Protein AF-A0A4R3YPT2-F1 (afdb_monomer_lite)

Structure (mmCIF, N/CA/C/O backbone):
data_AF-A0A4R3YPT2-F1
#
_entry.id   AF-A0A4R3YPT2-F1
#
loop_
_atom_site.group_PDB
_atom_site.id
_atom_site.type_symbol
_atom_site.label_atom_id
_atom_site.label_alt_id
_atom_site.label_comp_id
_atom_site.label_asym_id
_atom_site.label_entity_id
_atom_site.label_seq_id
_atom_site.pdbx_PDB_ins_code
_atom_site.Cartn_x
_atom_site.Cartn_y
_atom_site.Cartn_z
_atom_site.occupancy
_atom_site.B_iso_or_equiv
_atom_site.auth_seq_id
_atom_site.auth_comp_id
_atom_site.auth_asym_id
_atom_site.auth_atom_id
_atom_site.pdbx_PDB_model_num
ATOM 1 N N . MET A 1 1 ? -27.048 -1.306 18.129 1.00 51.94 1 MET A N 1
ATOM 2 C CA . MET A 1 1 ? -25.800 -2.102 18.194 1.00 51.94 1 MET A CA 1
ATOM 3 C C . MET A 1 1 ? -24.666 -1.169 18.564 1.00 51.94 1 MET A C 1
ATOM 5 O O . MET A 1 1 ? -24.572 -0.110 17.965 1.00 51.94 1 MET A O 1
ATOM 9 N N . GLU A 1 2 ? -23.834 -1.510 19.538 1.00 63.56 2 GLU A N 1
ATOM 10 C CA . GLU A 1 2 ? -22.626 -0.731 19.833 1.00 63.56 2 GLU A CA 1
ATOM 11 C C . GLU A 1 2 ? -21.582 -0.923 18.731 1.00 63.56 2 GLU A C 1
ATOM 13 O O . GLU A 1 2 ? -21.498 -1.994 18.120 1.00 63.56 2 GLU A O 1
ATOM 18 N N . LYS A 1 3 ? -20.789 0.115 18.455 1.00 73.69 3 LYS A N 1
ATOM 19 C CA . LYS A 1 3 ? -19.665 -0.005 17.525 1.00 73.69 3 LYS A CA 1
ATOM 20 C C . LYS A 1 3 ? -18.596 -0.879 18.183 1.00 73.69 3 LYS A C 1
ATOM 22 O O . LYS A 1 3 ? -18.165 -0.585 19.293 1.00 73.69 3 LYS A O 1
ATOM 27 N N . LYS A 1 4 ? -18.180 -1.953 17.510 1.00 83.12 4 LYS A N 1
ATOM 28 C CA . LYS A 1 4 ? -17.134 -2.864 17.997 1.00 83.12 4 LYS A CA 1
ATOM 29 C C . LYS A 1 4 ? -16.004 -2.961 16.990 1.00 83.12 4 LYS A C 1
ATOM 31 O O . LYS A 1 4 ? -16.259 -3.095 15.792 1.00 83.12 4 LYS A O 1
ATOM 36 N N . ILE A 1 5 ? -14.773 -2.910 17.492 1.00 84.44 5 ILE A N 1
ATOM 37 C CA . ILE A 1 5 ? -13.555 -3.156 16.717 1.00 84.44 5 ILE A CA 1
ATOM 38 C C . ILE A 1 5 ? -13.326 -4.669 16.688 1.00 84.44 5 ILE A C 1
ATOM 40 O O . ILE A 1 5 ? -13.133 -5.303 17.730 1.00 84.44 5 ILE A O 1
ATOM 44 N N . VAL A 1 6 ? -13.367 -5.261 15.500 1.00 87.81 6 VAL A N 1
ATOM 45 C CA . VAL A 1 6 ? -13.139 -6.691 15.298 1.00 87.81 6 VAL A CA 1
ATOM 46 C C . VAL A 1 6 ? -11.651 -6.991 15.478 1.00 87.81 6 VAL A C 1
ATOM 48 O O . VAL A 1 6 ? -10.788 -6.180 15.156 1.00 87.81 6 VAL A O 1
ATOM 51 N N . ALA A 1 7 ? -11.336 -8.177 15.999 1.00 88.31 7 ALA A N 1
ATOM 52 C CA . ALA A 1 7 ? -9.979 -8.550 16.391 1.00 88.31 7 ALA A CA 1
ATOM 53 C C . ALA A 1 7 ? -8.924 -8.408 15.288 1.00 88.31 7 ALA A C 1
ATOM 55 O O . ALA A 1 7 ? -7.779 -8.088 15.593 1.00 88.31 7 ALA A O 1
ATOM 56 N N . TRP A 1 8 ? -9.309 -8.646 14.035 1.00 90.56 8 TRP A N 1
ATOM 57 C CA . TRP A 1 8 ? -8.405 -8.629 12.890 1.00 90.56 8 TRP A CA 1
ATOM 58 C C . TRP A 1 8 ? -8.208 -7.221 12.296 1.00 90.56 8 TRP A C 1
ATOM 60 O O . TRP A 1 8 ? -7.210 -6.999 11.618 1.00 90.56 8 TRP A O 1
ATOM 70 N N . GLU A 1 9 ? -9.096 -6.255 12.570 1.00 90.62 9 GLU A N 1
ATOM 71 C CA . GLU A 1 9 ? -9.038 -4.911 11.967 1.00 90.62 9 GLU A CA 1
ATOM 72 C C . GLU A 1 9 ? -7.757 -4.139 12.326 1.00 90.62 9 GLU A C 1
ATOM 74 O O . GLU A 1 9 ? -7.123 -3.605 11.412 1.00 90.62 9 GLU A O 1
ATOM 79 N N . PRO A 1 10 ? -7.303 -4.104 13.600 1.00 92.88 10 PRO A N 1
ATOM 80 C CA . PRO A 1 10 ? -6.033 -3.468 13.942 1.00 92.88 10 PRO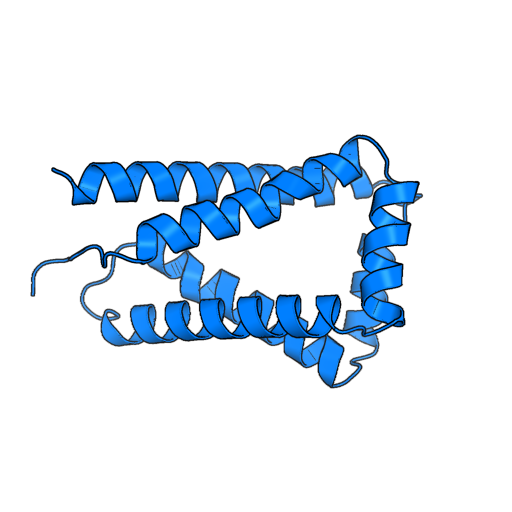 A CA 1
ATOM 81 C C . PRO A 1 10 ? -4.850 -4.104 13.210 1.00 92.88 10 PRO A C 1
ATOM 83 O O . PRO A 1 10 ? -3.987 -3.396 12.695 1.00 92.88 10 PRO A O 1
ATOM 86 N N . TRP A 1 11 ? -4.836 -5.438 13.124 1.00 92.69 11 TRP A N 1
ATOM 87 C CA . TRP A 1 11 ? -3.782 -6.178 12.437 1.00 92.69 11 TRP A CA 1
ATOM 88 C C . TRP A 1 11 ? -3.774 -5.888 10.944 1.00 92.69 11 TRP A C 1
ATOM 90 O O . TRP A 1 11 ? -2.704 -5.636 10.402 1.00 92.69 11 TRP A O 1
ATOM 100 N N . PHE A 1 12 ? -4.941 -5.830 10.296 1.00 92.38 12 PHE A N 1
ATOM 101 C CA . PHE A 1 12 ? -5.036 -5.419 8.898 1.00 92.38 12 PHE A CA 1
ATOM 102 C C . PHE A 1 12 ? -4.341 -4.077 8.673 1.00 92.38 12 PHE A C 1
ATOM 104 O O . PHE A 1 12 ? -3.507 -3.972 7.781 1.00 92.38 12 PHE A O 1
ATOM 111 N N . PHE A 1 13 ? -4.644 -3.060 9.485 1.00 94.00 13 PHE A N 1
ATOM 112 C CA . PHE A 1 13 ? -4.054 -1.734 9.291 1.00 94.00 13 PHE A CA 1
ATOM 113 C C . PHE A 1 13 ? -2.555 -1.719 9.585 1.00 94.00 13 PHE A C 1
ATOM 115 O O . PHE A 1 13 ? -1.803 -1.063 8.873 1.00 94.00 13 PHE A O 1
ATOM 122 N N . ILE A 1 14 ? -2.092 -2.481 10.576 1.00 94.94 14 ILE A N 1
ATOM 123 C CA . ILE A 1 14 ? -0.658 -2.638 10.846 1.00 94.94 14 ILE A CA 1
ATOM 124 C C . ILE A 1 14 ? 0.045 -3.267 9.636 1.00 94.94 14 ILE A C 1
ATOM 126 O O . ILE A 1 14 ? 1.003 -2.691 9.123 1.00 94.94 14 ILE A O 1
ATOM 130 N N . PHE A 1 15 ? -0.445 -4.405 9.135 1.00 92.19 15 PHE A N 1
ATOM 131 C CA . PHE A 1 15 ? 0.149 -5.089 7.984 1.00 92.19 15 PHE A CA 1
ATOM 132 C C . PHE A 1 15 ? 0.094 -4.236 6.717 1.00 92.19 15 PHE A C 1
ATOM 134 O O . PHE A 1 15 ? 1.096 -4.112 6.017 1.00 92.19 15 PHE A O 1
ATOM 141 N N . PHE A 1 16 ? -1.043 -3.602 6.438 1.00 91.50 16 PHE A N 1
ATOM 142 C CA . PHE A 1 16 ? -1.207 -2.742 5.268 1.00 91.50 16 PHE A CA 1
ATOM 143 C C . PHE A 1 16 ? -0.326 -1.491 5.353 1.00 91.50 16 PHE A C 1
ATOM 145 O O . PHE A 1 16 ? 0.261 -1.076 4.355 1.00 91.50 16 PHE A O 1
ATOM 152 N N . GLY A 1 17 ? -0.182 -0.921 6.551 1.00 93.50 17 GLY A N 1
ATOM 153 C CA . GLY A 1 17 ? 0.728 0.185 6.822 1.00 93.50 17 GLY A CA 1
ATOM 154 C C . GLY A 1 17 ? 2.186 -0.201 6.574 1.00 93.50 17 GLY A C 1
ATOM 155 O O . GLY A 1 17 ? 2.875 0.482 5.820 1.00 93.50 17 GLY A O 1
ATOM 156 N N . LEU A 1 18 ? 2.638 -1.345 7.100 1.00 94.38 18 LEU A N 1
ATOM 157 C CA . LEU A 1 18 ? 3.979 -1.887 6.832 1.00 94.38 18 LEU A CA 1
ATOM 158 C C . LEU A 1 18 ? 4.201 -2.165 5.339 1.00 94.38 18 LEU A C 1
ATOM 160 O O . LEU A 1 18 ? 5.243 -1.810 4.785 1.00 94.38 18 LEU A O 1
ATOM 164 N N . PHE A 1 19 ? 3.192 -2.718 4.663 1.00 91.69 19 PHE A N 1
ATOM 165 C CA . PHE A 1 19 ? 3.216 -2.922 3.219 1.00 91.69 19 PHE A CA 1
ATOM 166 C C . PHE A 1 19 ? 3.322 -1.608 2.435 1.00 91.69 19 PHE A C 1
ATOM 168 O O . PHE A 1 19 ? 3.776 -1.615 1.301 1.00 91.69 19 PHE A O 1
ATOM 175 N N . HIS A 1 20 ? 2.964 -0.457 2.992 1.00 93.19 20 HIS A N 1
ATOM 176 C CA . HIS A 1 20 ? 3.205 0.834 2.344 1.00 93.19 20 HIS A CA 1
ATOM 177 C C . HIS A 1 20 ? 4.539 1.456 2.754 1.00 93.19 20 HIS A C 1
ATOM 179 O O . HIS A 1 20 ? 5.212 2.051 1.917 1.00 93.19 20 HIS A O 1
ATOM 185 N N . LEU A 1 21 ? 4.974 1.245 3.995 1.00 95.44 21 LEU A N 1
ATOM 186 C CA . LEU A 1 21 ? 6.241 1.760 4.510 1.00 95.44 21 LEU A CA 1
ATOM 187 C C . LEU A 1 21 ? 7.468 1.169 3.808 1.00 95.44 21 LEU A C 1
ATOM 189 O O . LEU A 1 21 ? 8.454 1.883 3.655 1.00 95.44 21 LEU A O 1
ATOM 193 N N . HIS A 1 22 ? 7.412 -0.072 3.303 1.00 94.06 22 HIS A N 1
ATOM 194 C CA . HIS A 1 22 ? 8.538 -0.648 2.546 1.00 94.06 22 HIS A CA 1
ATOM 195 C C . HIS A 1 22 ? 8.930 0.203 1.321 1.00 94.06 22 HIS A C 1
ATOM 197 O O . HIS A 1 22 ? 10.069 0.135 0.866 1.00 94.06 22 HIS A O 1
ATOM 203 N N . ARG A 1 23 ? 8.008 1.030 0.802 1.00 94.31 23 ARG A N 1
ATOM 204 C CA . ARG A 1 23 ? 8.235 1.939 -0.333 1.00 94.31 23 ARG A CA 1
ATOM 205 C C . ARG A 1 23 ? 9.270 3.023 -0.031 1.00 94.31 23 ARG A C 1
ATOM 207 O O . ARG A 1 23 ? 9.755 3.664 -0.956 1.00 94.31 23 ARG A O 1
ATOM 214 N N . ILE A 1 24 ? 9.673 3.174 1.235 1.00 95.19 24 ILE A N 1
ATOM 215 C CA . ILE A 1 24 ? 10.847 3.961 1.616 1.00 95.19 24 ILE A CA 1
ATOM 216 C C . ILE A 1 24 ? 12.108 3.472 0.890 1.00 95.19 24 ILE A C 1
ATOM 218 O O . ILE A 1 24 ? 12.968 4.279 0.556 1.00 95.19 24 ILE A O 1
ATOM 222 N N . TRP A 1 25 ? 12.182 2.178 0.554 1.00 96.19 25 TRP A N 1
ATOM 223 C CA . TRP A 1 25 ? 13.251 1.630 -0.276 1.00 96.19 25 TRP A CA 1
ATOM 224 C C . TRP A 1 25 ? 13.335 2.338 -1.634 1.00 96.19 25 TRP A C 1
ATOM 226 O O . TRP A 1 25 ? 14.427 2.712 -2.045 1.00 96.19 25 TRP A O 1
ATOM 236 N N . GLY A 1 26 ? 12.198 2.636 -2.271 1.00 93.50 26 GLY A N 1
ATOM 237 C CA . GLY A 1 26 ? 12.163 3.382 -3.529 1.00 93.50 26 GLY A CA 1
ATOM 238 C C . GLY A 1 26 ? 12.685 4.815 -3.417 1.00 93.50 26 GLY A C 1
ATOM 239 O O . GLY A 1 26 ? 13.116 5.379 -4.417 1.00 93.50 26 GLY A O 1
ATOM 240 N N . LEU A 1 27 ? 12.704 5.410 -2.220 1.00 93.94 27 LEU A N 1
ATOM 241 C CA . LEU A 1 27 ? 13.305 6.729 -1.995 1.00 93.94 27 LEU A CA 1
ATOM 242 C C . LEU A 1 27 ? 14.831 6.659 -1.843 1.00 93.94 27 LEU A C 1
ATOM 244 O O . LEU A 1 27 ? 15.515 7.601 -2.236 1.00 93.94 27 LEU A O 1
ATOM 248 N N . PHE A 1 28 ? 15.354 5.557 -1.297 1.00 94.56 28 PHE A N 1
ATOM 249 C CA . PHE A 1 28 ? 16.792 5.344 -1.119 1.00 94.56 28 PHE A CA 1
ATOM 250 C C . PHE A 1 28 ? 17.475 4.805 -2.380 1.00 94.56 28 PHE A C 1
ATOM 252 O O . PHE A 1 28 ? 18.540 5.289 -2.749 1.00 94.56 28 PHE A O 1
ATOM 259 N N . ASP A 1 29 ? 16.863 3.827 -3.048 1.00 95.94 29 ASP A N 1
ATOM 260 C CA . ASP A 1 29 ? 17.385 3.215 -4.269 1.00 95.94 29 ASP A CA 1
ATOM 261 C C . ASP A 1 29 ? 16.257 3.014 -5.282 1.00 95.94 29 ASP A C 1
ATOM 263 O O . ASP A 1 29 ? 15.501 2.038 -5.246 1.00 95.94 29 ASP A O 1
ATOM 267 N N . ARG A 1 30 ? 16.160 3.967 -6.212 1.00 95.12 30 ARG A N 1
ATOM 268 C CA . ARG A 1 30 ? 15.119 3.975 -7.243 1.00 95.12 30 ARG A CA 1
ATOM 269 C C . ARG A 1 30 ? 15.241 2.781 -8.180 1.00 95.12 30 ARG A C 1
ATOM 271 O O . ARG A 1 30 ? 14.246 2.135 -8.503 1.00 95.12 30 ARG A O 1
ATOM 278 N N . THR A 1 31 ? 16.466 2.496 -8.612 1.00 95.19 31 THR A N 1
ATOM 279 C CA . THR A 1 31 ? 16.760 1.509 -9.652 1.00 95.19 31 THR A CA 1
ATOM 280 C C . THR A 1 31 ? 16.521 0.098 -9.146 1.00 95.19 31 THR A C 1
ATOM 282 O O . THR A 1 31 ? 15.859 -0.687 -9.827 1.00 95.19 31 THR A O 1
ATOM 285 N N . ALA A 1 32 ? 17.019 -0.234 -7.953 1.00 95.75 32 ALA A N 1
ATOM 286 C CA . ALA A 1 32 ? 16.803 -1.555 -7.376 1.00 95.75 32 ALA A CA 1
ATOM 287 C C . ALA A 1 32 ? 15.322 -1.787 -7.057 1.00 95.75 32 ALA A C 1
ATOM 289 O O . ALA A 1 32 ? 14.790 -2.849 -7.380 1.00 95.75 32 ALA A O 1
ATOM 290 N N . TYR A 1 33 ? 14.642 -0.780 -6.502 1.00 95.50 33 TYR A N 1
ATOM 291 C CA . TYR A 1 33 ? 13.221 -0.861 -6.180 1.00 95.50 33 TYR A CA 1
ATOM 292 C C . TYR A 1 33 ? 12.343 -1.041 -7.431 1.00 95.50 33 TYR A C 1
ATOM 294 O O . TYR A 1 33 ? 11.498 -1.937 -7.458 1.00 95.50 33 TYR A O 1
ATOM 302 N N . ALA A 1 34 ? 12.562 -0.246 -8.488 1.00 94.69 34 ALA A N 1
ATOM 303 C CA . ALA A 1 34 ? 11.833 -0.387 -9.751 1.00 94.69 34 ALA A CA 1
ATOM 304 C C . ALA A 1 34 ? 12.075 -1.756 -10.391 1.00 94.69 34 ALA A C 1
ATOM 306 O O . ALA A 1 34 ? 11.123 -2.461 -10.724 1.00 94.69 34 ALA A O 1
ATOM 307 N N . ARG A 1 35 ? 13.346 -2.165 -10.510 1.00 95.56 35 ARG A N 1
ATOM 308 C CA . ARG A 1 35 ? 13.722 -3.450 -11.112 1.00 95.56 35 ARG A CA 1
ATOM 309 C C . ARG A 1 35 ? 13.103 -4.626 -10.366 1.00 95.56 35 ARG A C 1
ATOM 311 O O . ARG A 1 35 ? 12.649 -5.569 -11.004 1.00 95.56 35 ARG A O 1
ATOM 318 N N . PHE A 1 36 ? 13.068 -4.569 -9.036 1.00 94.31 36 PHE A N 1
ATOM 319 C CA . PHE A 1 36 ? 12.442 -5.602 -8.222 1.00 94.31 36 PHE A CA 1
ATOM 320 C C . PHE A 1 36 ? 10.947 -5.726 -8.531 1.00 94.31 36 PHE A C 1
ATOM 322 O O . PHE A 1 36 ? 10.490 -6.801 -8.910 1.00 94.31 36 PHE A O 1
ATOM 329 N N . TRP A 1 37 ? 10.183 -4.636 -8.421 1.00 93.56 37 TRP A N 1
ATOM 330 C CA . TRP A 1 37 ? 8.728 -4.691 -8.588 1.00 93.56 37 TRP A CA 1
ATOM 331 C C . TRP A 1 37 ? 8.289 -4.973 -10.026 1.00 93.56 37 TRP A C 1
ATOM 333 O O . TRP A 1 37 ? 7.382 -5.783 -10.226 1.00 93.56 37 TRP A O 1
ATOM 343 N N . ILE A 1 38 ? 8.961 -4.381 -11.019 1.00 92.38 38 ILE A N 1
ATOM 344 C CA . ILE A 1 38 ? 8.736 -4.705 -12.434 1.00 92.38 38 ILE A CA 1
ATOM 345 C C . ILE A 1 38 ? 9.062 -6.181 -12.681 1.00 92.38 38 ILE A C 1
ATOM 347 O O . ILE A 1 38 ? 8.229 -6.905 -13.217 1.00 92.38 38 ILE A O 1
ATOM 351 N N . GLY A 1 39 ? 10.210 -6.664 -12.195 1.00 91.81 39 GLY A N 1
ATOM 352 C CA . GLY A 1 39 ? 10.615 -8.060 -12.355 1.00 91.81 39 GLY A CA 1
ATOM 353 C C . GLY A 1 39 ? 9.643 -9.055 -11.712 1.00 91.81 39 GLY A C 1
ATOM 354 O O . GLY A 1 39 ? 9.394 -10.118 -12.277 1.00 91.81 39 GLY A O 1
ATOM 355 N N . ILE A 1 40 ? 9.051 -8.726 -10.559 1.00 90.38 40 ILE A N 1
ATOM 356 C CA . ILE A 1 40 ? 7.992 -9.544 -9.944 1.00 90.38 40 ILE A CA 1
ATOM 357 C C . ILE A 1 40 ? 6.725 -9.562 -10.813 1.00 90.38 40 ILE A C 1
ATOM 359 O O . ILE A 1 40 ? 6.120 -10.624 -10.974 1.00 90.38 40 ILE A O 1
ATOM 363 N N . SER A 1 41 ? 6.341 -8.417 -11.382 1.00 86.38 41 SER A N 1
ATOM 364 C CA . SER A 1 41 ? 5.168 -8.292 -12.256 1.00 86.38 41 SER A CA 1
ATOM 365 C C . SER A 1 41 ? 5.330 -9.056 -13.578 1.00 86.38 41 SER A C 1
ATOM 367 O O . SER A 1 41 ? 4.397 -9.717 -14.030 1.00 86.38 41 SER A O 1
ATOM 369 N N . GLU A 1 42 ? 6.523 -9.021 -14.175 1.00 87.06 42 GLU A N 1
ATOM 370 C CA . GLU A 1 42 ? 6.824 -9.680 -15.452 1.00 87.06 42 GLU A CA 1
ATOM 371 C C . GLU A 1 42 ? 6.973 -11.198 -15.312 1.00 87.06 42 GLU A C 1
ATOM 373 O O . GLU A 1 42 ? 6.390 -11.949 -16.093 1.00 87.06 42 GLU A O 1
ATOM 378 N N . ASN A 1 43 ? 7.704 -11.667 -14.295 1.00 87.31 43 ASN A N 1
ATOM 379 C CA . ASN A 1 43 ? 7.958 -13.099 -14.115 1.00 87.31 43 ASN A CA 1
ATOM 380 C C . ASN A 1 43 ? 6.722 -13.878 -13.642 1.00 87.31 43 ASN A C 1
ATOM 382 O O . ASN A 1 43 ? 6.702 -15.101 -13.766 1.00 87.31 43 ASN A O 1
ATOM 386 N N . LYS A 1 44 ? 5.720 -13.199 -13.056 1.00 86.88 44 LYS A N 1
ATOM 387 C CA . LYS A 1 44 ? 4.470 -13.792 -12.533 1.00 86.88 44 LYS A CA 1
ATOM 388 C C . LYS A 1 44 ? 4.696 -15.098 -11.753 1.00 86.88 44 LYS A C 1
ATOM 390 O O . LYS A 1 44 ? 3.965 -16.071 -11.903 1.00 86.88 44 LYS A O 1
ATOM 395 N N . GLY A 1 45 ? 5.743 -15.135 -10.930 1.00 89.94 45 GLY A N 1
ATOM 396 C CA . GLY A 1 45 ? 6.112 -16.324 -10.163 1.00 89.94 45 GLY A CA 1
ATOM 397 C C . GLY A 1 45 ? 5.182 -16.591 -8.974 1.00 89.94 45 GLY A C 1
ATOM 398 O O . GLY A 1 45 ? 4.248 -15.844 -8.690 1.00 89.94 45 GLY A O 1
ATOM 399 N N . LEU A 1 46 ? 5.489 -17.632 -8.198 1.00 89.88 46 LEU A N 1
ATOM 400 C CA . LEU A 1 46 ? 4.720 -17.999 -7.000 1.00 89.88 46 LEU A CA 1
ATOM 401 C C . LEU A 1 46 ? 4.586 -16.838 -5.996 1.00 89.88 46 LEU A C 1
ATOM 403 O O . LEU A 1 46 ? 3.502 -16.609 -5.464 1.00 89.88 46 LEU A O 1
ATOM 407 N N . PHE A 1 47 ? 5.654 -16.059 -5.790 1.00 89.44 47 PHE A N 1
ATOM 408 C CA . PHE A 1 47 ? 5.619 -14.874 -4.926 1.00 89.44 47 PHE A CA 1
ATOM 409 C C . PHE A 1 47 ? 4.581 -13.841 -5.386 1.00 89.44 47 PHE A C 1
ATOM 411 O O . PHE A 1 47 ? 3.833 -13.320 -4.563 1.00 89.44 47 PHE A O 1
ATOM 418 N N . TYR A 1 48 ? 4.498 -13.589 -6.696 1.00 90.38 48 TYR A N 1
ATOM 419 C CA . TYR A 1 48 ? 3.523 -12.668 -7.275 1.00 90.38 48 TYR A CA 1
ATOM 420 C C . TYR A 1 48 ? 2.093 -13.126 -6.965 1.00 90.38 48 TYR A C 1
ATOM 422 O O . TYR A 1 48 ? 1.311 -12.361 -6.408 1.00 90.38 48 TYR A O 1
ATOM 430 N N . PHE A 1 49 ? 1.758 -14.390 -7.236 1.00 90.25 49 PHE A N 1
ATOM 431 C CA . PHE A 1 49 ? 0.403 -14.895 -6.991 1.00 90.25 49 PHE A CA 1
ATOM 432 C C . PHE A 1 49 ? 0.026 -14.917 -5.509 1.00 90.25 49 PHE A C 1
ATOM 434 O O . PHE A 1 49 ? -1.100 -14.558 -5.167 1.00 90.25 49 PHE A O 1
ATOM 441 N N . ILE A 1 50 ? 0.959 -15.279 -4.622 1.00 93.25 50 ILE A N 1
ATOM 442 C CA . ILE A 1 50 ? 0.726 -15.225 -3.172 1.00 93.25 50 ILE A CA 1
ATOM 443 C C . ILE A 1 50 ? 0.464 -13.788 -2.730 1.00 93.25 50 ILE A C 1
ATOM 445 O O . ILE A 1 50 ? -0.479 -13.544 -1.975 1.00 93.25 50 ILE A O 1
ATOM 449 N N . LEU A 1 51 ? 1.264 -12.834 -3.210 1.00 90.75 51 LEU A N 1
ATOM 450 C CA . LEU A 1 51 ? 1.108 -11.428 -2.868 1.00 90.75 51 LEU A CA 1
ATOM 451 C C . LEU A 1 51 ? -0.250 -10.896 -3.345 1.00 90.75 51 LEU A C 1
ATOM 453 O O . LEU A 1 51 ? -1.033 -10.406 -2.532 1.00 90.75 51 LEU A O 1
ATOM 457 N N . MET A 1 52 ? -0.559 -11.058 -4.633 1.00 90.56 52 MET A N 1
ATOM 458 C CA . MET A 1 52 ? -1.808 -10.589 -5.243 1.00 90.56 52 MET A CA 1
ATOM 459 C C . MET A 1 52 ? -3.032 -11.244 -4.587 1.00 90.56 52 MET A C 1
ATOM 461 O O . MET A 1 52 ? -3.990 -10.557 -4.237 1.00 90.56 52 MET A O 1
ATOM 465 N N . GLY A 1 53 ? -2.982 -12.559 -4.350 1.00 91.88 53 GLY A N 1
ATOM 466 C CA . GLY A 1 53 ? -4.056 -13.306 -3.695 1.00 91.88 53 GLY A CA 1
ATOM 467 C C . GLY A 1 53 ? -4.288 -12.867 -2.249 1.00 91.88 53 GLY A C 1
ATOM 468 O O . GLY A 1 53 ? -5.432 -12.664 -1.839 1.00 91.88 53 GLY A O 1
ATOM 469 N N . THR A 1 54 ? -3.213 -12.642 -1.490 1.00 91.94 54 THR A N 1
ATOM 470 C CA . THR A 1 54 ? -3.306 -12.150 -0.107 1.00 91.94 54 THR A CA 1
ATOM 471 C C . THR A 1 54 ? -3.898 -10.743 -0.065 1.00 91.94 54 THR A C 1
ATOM 473 O O . THR A 1 54 ? -4.799 -10.484 0.735 1.00 91.94 54 THR A O 1
ATOM 476 N N . LEU A 1 55 ? -3.451 -9.841 -0.948 1.00 89.94 55 LEU A N 1
ATOM 477 C CA . LEU A 1 55 ? -4.011 -8.491 -1.053 1.00 89.94 55 LEU A CA 1
ATOM 478 C C . LEU A 1 55 ? -5.499 -8.527 -1.414 1.00 89.94 55 LEU A C 1
ATOM 480 O O . LEU A 1 55 ? -6.292 -7.858 -0.748 1.00 89.94 55 LEU A O 1
ATOM 484 N N . ALA A 1 56 ? -5.890 -9.326 -2.411 1.00 92.19 56 ALA A N 1
ATOM 485 C CA . ALA A 1 56 ? -7.285 -9.474 -2.821 1.00 92.19 56 ALA A CA 1
ATOM 486 C C . ALA A 1 56 ? -8.160 -9.941 -1.655 1.00 92.19 56 ALA A C 1
ATOM 488 O O . ALA A 1 56 ? -9.176 -9.316 -1.346 1.00 92.19 56 ALA A O 1
ATOM 489 N N . PHE A 1 57 ? -7.737 -11.005 -0.968 1.00 93.25 57 PHE A N 1
ATOM 490 C CA . PHE A 1 57 ? -8.460 -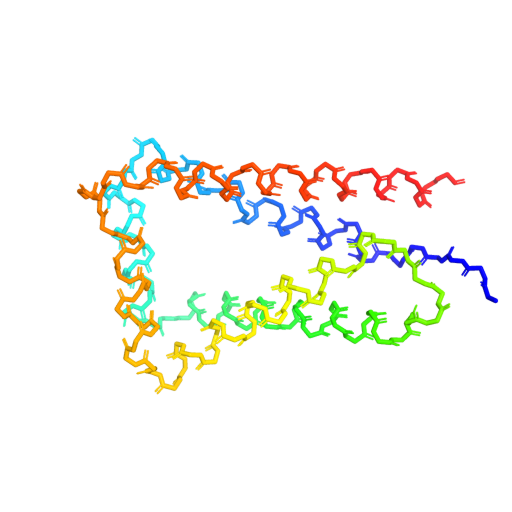11.574 0.163 1.00 93.25 57 PHE A CA 1
ATOM 491 C C . PHE A 1 57 ? -8.666 -10.553 1.287 1.00 93.25 57 PHE A C 1
ATOM 493 O O . PHE A 1 57 ? -9.788 -10.370 1.764 1.00 93.25 57 PHE A O 1
ATOM 500 N N . LEU A 1 58 ? -7.605 -9.840 1.674 1.00 91.31 58 LEU A N 1
ATOM 501 C CA . LEU A 1 58 ? -7.674 -8.814 2.712 1.00 91.31 58 LEU A CA 1
ATOM 502 C C . LEU A 1 58 ? -8.600 -7.654 2.307 1.00 91.31 58 LEU A C 1
ATOM 504 O O . LEU A 1 58 ? -9.383 -7.183 3.134 1.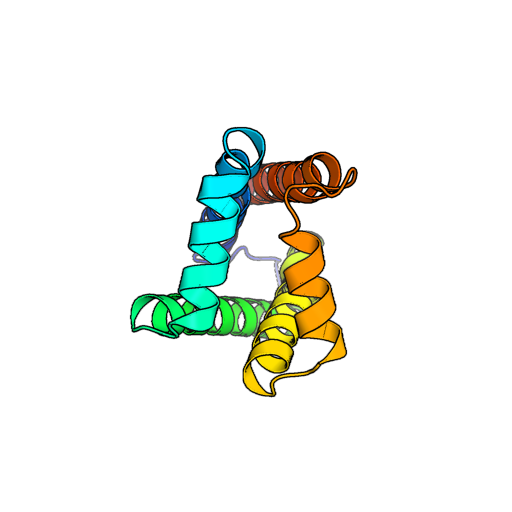00 91.31 58 LEU A O 1
ATOM 508 N N . CYS A 1 59 ? -8.566 -7.222 1.043 1.00 91.19 59 CYS A N 1
ATOM 509 C CA . CYS A 1 59 ? -9.450 -6.169 0.538 1.00 91.19 59 CYS A CA 1
ATOM 510 C C . CYS A 1 59 ? -10.920 -6.600 0.544 1.00 91.19 59 CYS A C 1
ATOM 512 O O . CYS A 1 59 ? -11.769 -5.852 1.029 1.00 91.19 59 CYS A O 1
ATOM 514 N N . VAL A 1 60 ? -11.228 -7.820 0.088 1.00 92.38 60 VAL A N 1
ATOM 515 C CA . VAL A 1 60 ? -12.592 -8.372 0.124 1.00 92.38 60 VAL A CA 1
ATOM 516 C C . VAL A 1 60 ? -13.099 -8.465 1.562 1.00 92.38 60 VAL A C 1
ATOM 518 O O . VAL A 1 60 ? -14.210 -8.018 1.844 1.00 92.38 60 VAL A O 1
ATOM 521 N N . LEU A 1 61 ? -12.286 -8.968 2.497 1.00 91.31 61 LEU A N 1
ATOM 522 C CA . LEU A 1 61 ? -12.643 -9.000 3.919 1.00 91.31 61 LEU A CA 1
ATOM 523 C C . LEU A 1 61 ? -12.945 -7.603 4.479 1.00 91.31 61 LEU A C 1
ATOM 525 O O . LEU A 1 61 ? -13.919 -7.435 5.222 1.00 91.31 61 LEU A O 1
ATOM 529 N N . GLY A 1 62 ? -12.145 -6.602 4.104 1.00 89.06 62 GLY A N 1
ATOM 530 C CA . GLY A 1 62 ? -12.365 -5.198 4.448 1.00 89.06 62 GLY A CA 1
ATOM 531 C C . GLY A 1 62 ? -13.705 -4.674 3.939 1.00 89.06 62 GLY A C 1
ATOM 532 O O . GLY A 1 62 ? -14.505 -4.162 4.725 1.00 89.06 62 GLY A O 1
ATOM 533 N N . VAL A 1 63 ? -13.984 -4.846 2.645 1.00 89.62 63 VAL A N 1
ATOM 534 C CA . VAL A 1 63 ? -15.229 -4.385 2.010 1.00 89.62 63 VAL A CA 1
ATOM 535 C C . VAL A 1 63 ? -16.447 -5.092 2.610 1.00 89.62 63 VAL A C 1
ATOM 537 O O . VAL A 1 63 ? -17.408 -4.432 2.999 1.00 89.62 63 VAL A O 1
ATOM 540 N N . VAL A 1 64 ? -16.396 -6.415 2.795 1.00 89.62 64 VAL A N 1
ATOM 541 C CA . VAL A 1 64 ? -17.478 -7.182 3.438 1.00 89.62 64 VAL A CA 1
ATOM 542 C C . VAL A 1 64 ? -17.740 -6.673 4.856 1.00 89.62 64 VAL A C 1
ATOM 544 O O . VAL A 1 64 ? -18.892 -6.521 5.266 1.00 89.62 64 VAL A O 1
ATOM 547 N N . THR A 1 65 ? -16.685 -6.371 5.612 1.00 87.81 65 THR A N 1
ATOM 548 C CA . THR A 1 65 ? -16.811 -5.853 6.980 1.00 87.81 65 THR A CA 1
ATOM 549 C C . THR A 1 65 ? -17.386 -4.445 7.003 1.00 87.81 65 THR A C 1
ATOM 551 O O . THR A 1 65 ? -18.206 -4.138 7.872 1.00 87.81 65 THR A O 1
ATOM 554 N N . PHE A 1 66 ? -17.023 -3.608 6.033 1.00 88.31 66 PHE A N 1
ATOM 555 C CA . PHE A 1 66 ? -17.633 -2.300 5.839 1.00 88.31 66 PHE A CA 1
ATOM 556 C C . PHE A 1 66 ? -19.136 -2.427 5.554 1.00 88.31 66 PHE A C 1
ATOM 558 O O . PHE A 1 66 ? -19.934 -1.825 6.270 1.00 88.31 66 PHE A O 1
ATOM 565 N N . CYS A 1 67 ? -19.531 -3.263 4.587 1.00 86.94 67 CYS A N 1
ATOM 566 C CA . CYS A 1 67 ? -20.933 -3.480 4.218 1.00 86.94 67 CYS A CA 1
ATOM 567 C C . CYS A 1 67 ? -21.766 -4.014 5.391 1.00 86.94 67 CYS A C 1
ATOM 569 O O . CYS A 1 67 ? -22.858 -3.515 5.650 1.00 86.94 67 CYS A O 1
ATOM 571 N N . ARG A 1 68 ? -21.230 -4.968 6.164 1.00 86.00 68 ARG A N 1
ATOM 572 C CA . ARG A 1 68 ? -21.898 -5.505 7.364 1.00 86.00 68 ARG A CA 1
ATOM 573 C C . ARG A 1 68 ? -22.144 -4.453 8.447 1.00 86.00 68 ARG A C 1
ATOM 575 O O . ARG A 1 68 ? -23.069 -4.605 9.235 1.00 86.00 68 ARG A O 1
ATOM 582 N N . ASN A 1 69 ? -21.326 -3.403 8.503 1.00 84.12 69 ASN A N 1
ATOM 583 C CA . ASN A 1 69 ? -21.404 -2.357 9.522 1.00 84.12 69 ASN A CA 1
ATOM 584 C C . ASN A 1 69 ? -21.852 -0.998 8.959 1.00 84.12 69 ASN A C 1
ATOM 586 O O . ASN A 1 69 ? -21.660 0.019 9.625 1.00 84.12 69 ASN A O 1
ATOM 590 N N . ILE A 1 70 ? -22.454 -0.957 7.764 1.00 79.69 70 ILE A N 1
ATOM 591 C CA . ILE A 1 70 ? -22.717 0.293 7.034 1.00 79.69 70 ILE A CA 1
ATOM 592 C C . ILE A 1 70 ? -23.568 1.294 7.833 1.00 79.69 70 ILE A C 1
ATOM 594 O O . ILE A 1 70 ? -23.260 2.482 7.857 1.00 79.69 70 ILE A O 1
ATOM 598 N N . HIS A 1 71 ? -24.571 0.809 8.571 1.00 76.00 71 HIS A N 1
ATOM 599 C CA . HIS A 1 71 ? -25.474 1.645 9.372 1.00 76.00 71 HIS A CA 1
ATOM 600 C C . HIS A 1 71 ? -24.884 2.101 10.713 1.00 76.00 71 HIS A C 1
ATOM 602 O O . HIS A 1 71 ? -25.411 3.018 11.337 1.00 76.00 71 HIS A O 1
ATOM 608 N N . ASN A 1 72 ? -23.802 1.477 11.181 1.00 79.19 72 ASN A N 1
ATOM 609 C CA . ASN A 1 72 ? -23.178 1.808 12.459 1.00 79.19 72 ASN A CA 1
ATOM 610 C C . ASN A 1 72 ? -21.657 1.701 12.366 1.00 79.19 72 ASN A C 1
ATOM 612 O O . ASN A 1 72 ? -21.013 0.876 13.022 1.00 79.19 72 ASN A O 1
ATOM 616 N N . ASN A 1 73 ? -21.091 2.539 11.500 1.00 81.00 73 ASN A N 1
ATOM 617 C CA . ASN A 1 73 ? -19.700 2.417 11.113 1.00 81.00 73 ASN A CA 1
ATOM 618 C C . ASN A 1 73 ? -18.781 3.395 11.846 1.00 81.00 73 ASN A C 1
ATOM 620 O O . ASN A 1 73 ? -19.182 4.483 12.280 1.00 81.00 73 ASN A O 1
ATOM 624 N N . TYR A 1 74 ? -17.514 3.014 11.971 1.00 85.75 74 TYR A N 1
ATOM 625 C CA . TYR A 1 74 ? -16.465 3.972 12.291 1.00 85.75 74 TYR A CA 1
ATOM 626 C C . TYR A 1 74 ? -16.018 4.693 11.022 1.00 85.75 74 TYR A C 1
ATOM 628 O O . TYR A 1 74 ? -15.920 4.081 9.962 1.00 85.75 74 TYR A O 1
ATOM 636 N N . TRP A 1 75 ? -15.678 5.976 11.145 1.00 87.50 75 TRP A N 1
ATOM 637 C CA . TRP A 1 75 ? -15.221 6.780 10.009 1.00 87.50 75 TRP A CA 1
ATOM 638 C C . TRP A 1 75 ? -13.954 6.205 9.347 1.00 87.50 75 TRP A C 1
ATOM 640 O O . TRP A 1 75 ? -13.826 6.202 8.131 1.00 87.50 75 TRP A O 1
ATOM 650 N N . TRP A 1 76 ? -13.046 5.602 10.118 1.00 88.69 76 TRP A N 1
ATOM 651 C CA . TRP A 1 76 ? -11.826 5.006 9.563 1.00 88.69 76 TRP A CA 1
ATOM 652 C C . TRP A 1 76 ? -12.066 3.750 8.705 1.00 88.69 76 TRP A C 1
ATOM 654 O O . TRP A 1 76 ? -11.205 3.392 7.906 1.00 88.69 76 TRP A O 1
ATOM 664 N N . ARG A 1 77 ? -13.230 3.088 8.800 1.00 90.50 77 ARG A N 1
ATOM 665 C CA . ARG A 1 77 ? -13.545 1.912 7.965 1.00 90.50 77 ARG A CA 1
ATOM 666 C C . ARG A 1 77 ? -13.763 2.270 6.499 1.00 90.50 77 ARG A C 1
ATOM 668 O O . ARG A 1 77 ? -13.664 1.385 5.658 1.00 90.50 77 ARG A O 1
ATOM 675 N N . TRP A 1 78 ? -13.981 3.545 6.171 1.00 89.69 78 TRP A N 1
ATOM 676 C CA . TRP A 1 78 ? -14.000 4.015 4.782 1.00 89.69 78 TRP A CA 1
ATOM 677 C C . TRP A 1 78 ? -12.695 3.708 4.035 1.00 89.69 78 TRP A C 1
ATOM 679 O O . TRP A 1 78 ? -12.727 3.523 2.821 1.00 89.69 78 TRP A O 1
ATOM 689 N N . ILE A 1 79 ? -11.572 3.551 4.748 1.00 89.94 79 ILE A N 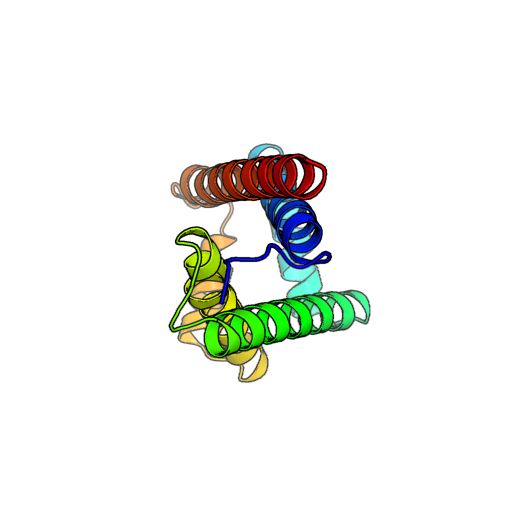1
ATOM 690 C CA . ILE A 1 79 ? -10.300 3.101 4.165 1.00 89.94 79 ILE A CA 1
ATOM 691 C C . ILE A 1 79 ? -10.448 1.714 3.520 1.00 89.94 79 ILE A C 1
ATOM 693 O O . ILE A 1 79 ? -9.866 1.481 2.464 1.00 89.94 79 ILE A O 1
ATOM 697 N N . TYR A 1 80 ? -11.261 0.813 4.087 1.00 88.25 80 TYR A N 1
ATOM 698 C CA . TYR A 1 80 ? -11.533 -0.490 3.470 1.00 88.25 80 TYR A CA 1
ATOM 699 C C . TYR A 1 80 ? -12.252 -0.366 2.137 1.00 88.25 80 TYR A C 1
ATOM 701 O O . TYR A 1 80 ? -11.973 -1.137 1.228 1.00 88.25 80 TYR A O 1
ATOM 709 N N . LEU A 1 81 ? -13.168 0.593 2.021 1.00 89.12 81 LEU A N 1
ATOM 710 C CA . LEU A 1 81 ? -13.919 0.787 0.794 1.00 89.12 81 LEU A CA 1
ATOM 711 C C . LEU A 1 81 ? -13.033 1.434 -0.269 1.00 89.12 81 LEU A C 1
ATOM 713 O O . LEU A 1 81 ? -12.797 0.833 -1.307 1.00 89.12 81 LEU A O 1
ATOM 717 N N 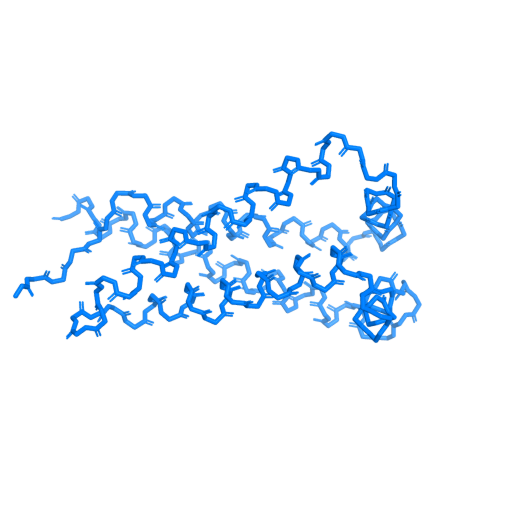. PHE A 1 82 ? -12.486 2.620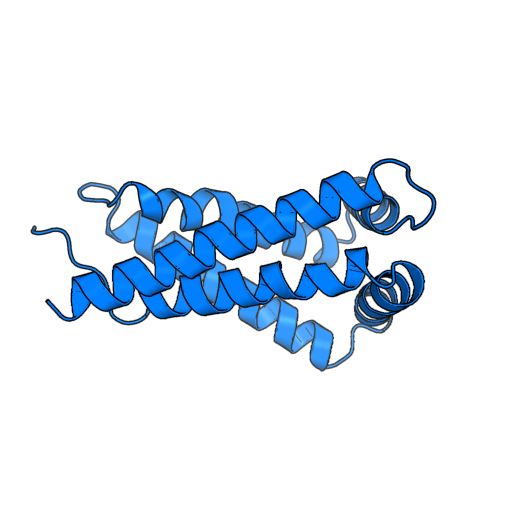 0.002 1.00 89.00 82 PHE A N 1
ATOM 718 C CA . PHE A 1 82 ? -11.694 3.347 -0.991 1.00 89.00 82 PHE A CA 1
ATOM 719 C C . PHE A 1 82 ? -10.377 2.638 -1.312 1.00 89.00 82 PHE A C 1
ATOM 721 O O . PHE A 1 82 ? -10.072 2.410 -2.479 1.00 89.00 82 PHE A O 1
ATOM 728 N N . GLY A 1 83 ? -9.620 2.242 -0.286 1.00 86.81 83 GLY A N 1
ATOM 729 C CA . GLY A 1 83 ? -8.357 1.532 -0.469 1.00 86.81 83 GLY A CA 1
ATOM 730 C C . GLY A 1 83 ? -8.564 0.120 -1.011 1.00 86.81 83 GLY A C 1
ATOM 731 O O . GLY A 1 83 ? -7.858 -0.291 -1.927 1.00 86.81 83 GLY A O 1
ATOM 732 N N . GLY A 1 84 ? -9.556 -0.610 -0.493 1.00 88.62 84 GLY A N 1
ATOM 733 C CA . GLY A 1 84 ? -9.839 -1.975 -0.936 1.00 88.62 84 GLY A CA 1
ATOM 734 C C . GLY A 1 84 ? -10.362 -2.039 -2.367 1.00 88.62 84 GLY A C 1
ATOM 735 O O . GLY A 1 84 ? -9.869 -2.850 -3.142 1.00 88.62 84 GLY A O 1
ATOM 736 N N . ILE A 1 85 ? -11.299 -1.166 -2.755 1.00 89.38 85 ILE A N 1
ATOM 737 C CA . ILE A 1 85 ? -11.779 -1.096 -4.145 1.00 89.38 85 ILE A CA 1
ATOM 738 C C . ILE A 1 85 ? -10.647 -0.686 -5.084 1.00 89.38 85 ILE A C 1
ATOM 740 O O . ILE A 1 85 ? -10.514 -1.292 -6.142 1.00 89.38 85 ILE A O 1
ATOM 744 N N . TYR A 1 86 ? -9.817 0.290 -4.699 1.00 90.31 86 TYR A N 1
ATOM 745 C CA . TYR A 1 86 ? -8.667 0.692 -5.508 1.00 90.31 86 TYR A CA 1
ATOM 746 C C . TYR A 1 86 ? -7.727 -0.487 -5.770 1.00 90.31 86 TYR A C 1
ATOM 748 O O . TYR A 1 86 ? -7.396 -0.755 -6.920 1.00 90.31 86 TYR A O 1
ATOM 756 N N . VAL A 1 87 ? -7.345 -1.228 -4.724 1.00 89.88 87 VAL A N 1
ATOM 757 C CA . VAL A 1 87 ? -6.481 -2.404 -4.877 1.00 89.88 87 VAL A CA 1
ATOM 758 C C . VAL A 1 87 ? -7.178 -3.467 -5.722 1.00 89.88 87 VAL A C 1
ATOM 760 O O . VAL A 1 87 ? -6.576 -3.979 -6.649 1.00 89.88 87 VAL A O 1
ATOM 763 N N . LEU A 1 88 ? -8.451 -3.782 -5.479 1.00 92.44 88 LEU A N 1
ATOM 764 C CA . LEU A 1 88 ? -9.171 -4.772 -6.290 1.00 92.44 88 LEU A CA 1
ATOM 765 C C . LEU A 1 88 ? -9.243 -4.377 -7.772 1.00 92.44 88 LEU A C 1
ATOM 767 O O . LEU A 1 88 ? -9.089 -5.240 -8.635 1.00 92.44 88 LEU A O 1
ATOM 771 N N . PHE A 1 89 ? -9.432 -3.091 -8.067 1.00 93.25 89 PHE A N 1
ATOM 772 C CA . PHE A 1 89 ? -9.371 -2.563 -9.425 1.00 93.25 89 PHE A CA 1
ATOM 773 C C . PHE A 1 89 ? -7.965 -2.687 -10.024 1.00 93.25 89 PHE A C 1
ATOM 775 O O . PHE A 1 89 ? -7.841 -3.134 -11.159 1.00 93.25 89 PHE A O 1
ATOM 782 N N . ASP A 1 90 ? -6.920 -2.360 -9.262 1.00 90.88 90 ASP A N 1
ATOM 783 C CA . ASP A 1 90 ? -5.517 -2.505 -9.667 1.00 90.88 90 ASP A CA 1
ATOM 784 C C . ASP A 1 90 ? -5.193 -3.965 -10.032 1.00 90.88 90 ASP A C 1
ATOM 786 O O . ASP A 1 90 ? -4.724 -4.253 -11.133 1.00 90.88 90 ASP A O 1
ATOM 790 N N . LEU A 1 91 ? -5.569 -4.914 -9.165 1.00 90.56 91 LEU A N 1
ATOM 791 C CA . LEU A 1 91 ? -5.409 -6.351 -9.409 1.00 90.56 91 LEU A CA 1
ATOM 792 C C . LEU A 1 91 ? -6.182 -6.806 -10.659 1.00 90.56 91 LEU A C 1
ATOM 794 O O . LEU A 1 91 ? -5.654 -7.572 -11.464 1.00 90.56 91 LEU A O 1
ATOM 798 N N . TYR A 1 92 ? -7.421 -6.335 -10.833 1.00 91.19 92 TYR A N 1
ATOM 799 C CA . TYR A 1 92 ? -8.247 -6.639 -12.004 1.00 91.19 92 TYR A CA 1
ATOM 800 C C . TYR A 1 92 ? -7.629 -6.094 -13.295 1.00 91.19 92 TYR A C 1
ATOM 802 O O . TYR A 1 92 ? -7.523 -6.818 -14.285 1.00 91.19 92 TYR A O 1
ATOM 810 N N . ALA A 1 93 ? -7.185 -4.838 -13.285 1.00 91.75 93 ALA A N 1
ATOM 811 C CA . ALA A 1 93 ? -6.586 -4.183 -14.437 1.00 91.75 93 ALA A CA 1
ATOM 812 C C . ALA A 1 93 ? -5.294 -4.888 -14.872 1.00 91.75 93 ALA A C 1
ATOM 814 O O . ALA A 1 93 ? -5.091 -5.105 -16.067 1.00 91.75 93 ALA A O 1
ATOM 815 N N . ILE A 1 94 ? -4.472 -5.328 -13.914 1.00 87.50 94 ILE A N 1
ATOM 816 C CA . ILE A 1 94 ? -3.278 -6.138 -14.183 1.00 87.50 94 ILE A CA 1
ATOM 817 C C . ILE A 1 94 ? -3.664 -7.516 -14.745 1.00 87.50 94 ILE A C 1
ATOM 819 O O . ILE A 1 94 ? -3.050 -7.979 -15.707 1.00 87.50 94 ILE A O 1
ATOM 823 N N . ALA A 1 95 ? -4.689 -8.170 -14.187 1.00 87.69 95 ALA A N 1
ATOM 824 C CA . ALA A 1 95 ? -5.123 -9.501 -14.614 1.00 87.69 95 ALA A CA 1
ATOM 825 C C . ALA A 1 95 ? -5.690 -9.520 -16.044 1.00 87.69 95 ALA A C 1
ATOM 827 O O . ALA A 1 95 ? -5.396 -10.440 -16.805 1.00 87.69 95 ALA A O 1
ATOM 828 N N . VAL A 1 96 ? -6.468 -8.501 -16.417 1.00 90.44 96 VAL A N 1
ATOM 829 C CA . VAL A 1 96 ? -7.046 -8.347 -17.766 1.00 90.44 96 VAL A CA 1
ATOM 830 C C . VAL A 1 96 ? -6.049 -7.713 -18.747 1.00 90.44 96 VAL A C 1
ATOM 832 O O . VAL A 1 96 ? -6.276 -7.719 -19.953 1.00 90.44 96 VAL A O 1
ATOM 835 N N . GLY A 1 97 ? -4.917 -7.201 -18.257 1.00 88.19 97 GLY A N 1
ATOM 836 C CA . GLY A 1 97 ? -3.893 -6.583 -19.095 1.00 88.19 97 GLY A CA 1
ATOM 837 C C . GLY A 1 97 ? -4.322 -5.230 -19.663 1.00 88.19 97 GLY A C 1
ATOM 838 O O . GLY A 1 97 ? -3.975 -4.902 -20.795 1.00 88.19 97 GLY A O 1
ATOM 839 N N . LEU A 1 98 ? -5.079 -4.440 -18.896 1.00 92.75 98 LEU A N 1
ATOM 840 C CA . LEU A 1 98 ? -5.640 -3.170 -19.350 1.00 92.75 98 LEU A CA 1
ATOM 841 C C . LEU A 1 98 ? -4.519 -2.182 -19.715 1.00 92.75 98 LEU A C 1
ATOM 843 O O . LEU A 1 98 ? -3.806 -1.681 -18.846 1.00 92.75 98 LEU A O 1
ATOM 847 N N . GLU A 1 99 ? -4.367 -1.889 -21.010 1.00 91.19 99 GLU A N 1
ATOM 848 C CA . GLU A 1 99 ? -3.201 -1.168 -21.544 1.00 91.19 99 GLU A CA 1
ATOM 849 C C . GLU A 1 99 ? -2.960 0.192 -20.889 1.00 91.19 99 GLU A C 1
ATOM 851 O O . GLU A 1 99 ? -1.824 0.534 -20.565 1.00 91.19 99 GLU A O 1
ATOM 856 N N . PHE A 1 100 ? -4.025 0.973 -20.688 1.00 92.50 100 PHE A N 1
ATOM 857 C CA . PHE A 1 100 ? -3.936 2.286 -20.050 1.00 92.50 100 PHE A CA 1
ATOM 858 C C . PHE A 1 100 ? -3.360 2.184 -18.632 1.00 92.50 100 PHE A C 1
ATOM 860 O O . PHE A 1 100 ? -2.467 2.946 -18.265 1.00 92.50 100 PHE A O 1
ATOM 867 N N . TRP A 1 101 ? -3.830 1.206 -17.859 1.00 93.25 101 TRP A N 1
ATOM 868 C CA . TRP A 1 101 ? -3.391 1.000 -16.487 1.00 93.25 101 TRP A CA 1
ATOM 869 C C . TRP A 1 101 ? -1.964 0.461 -16.422 1.00 93.25 101 TRP A C 1
ATOM 871 O O . TRP A 1 101 ? -1.158 0.942 -15.635 1.00 93.25 101 TRP A O 1
ATOM 881 N N . ASN A 1 102 ? -1.606 -0.458 -17.319 1.00 90.00 102 ASN A N 1
ATOM 882 C CA . ASN A 1 102 ? -0.237 -0.956 -17.436 1.00 90.00 102 ASN A CA 1
ATOM 883 C C . ASN A 1 102 ? 0.755 0.163 -17.786 1.00 90.00 102 ASN A C 1
ATOM 885 O O . ASN A 1 102 ? 1.811 0.260 -17.164 1.00 90.00 102 ASN A O 1
ATOM 889 N N . LYS A 1 103 ? 0.409 1.053 -18.728 1.00 93.06 103 LYS A N 1
ATOM 890 C CA . LYS A 1 103 ? 1.225 2.238 -19.049 1.00 93.06 103 LYS A CA 1
ATOM 891 C C . LYS A 1 103 ? 1.373 3.161 -17.840 1.00 93.06 103 LYS A C 1
ATOM 893 O O . LYS A 1 103 ? 2.470 3.650 -17.584 1.00 93.06 103 LYS A O 1
ATOM 898 N N . PHE A 1 104 ? 0.295 3.369 -17.085 1.00 92.56 104 PHE A N 1
ATOM 899 C CA . PHE A 1 104 ? 0.324 4.169 -15.862 1.00 92.56 104 PHE A CA 1
ATOM 900 C C . PHE A 1 104 ? 1.229 3.555 -14.784 1.00 92.56 104 PHE A C 1
ATOM 902 O O . PHE A 1 104 ? 2.070 4.258 -14.227 1.00 92.56 104 PHE A O 1
ATOM 909 N N . LEU A 1 105 ? 1.128 2.245 -14.537 1.00 90.56 105 LEU A N 1
ATOM 910 C CA . LEU A 1 105 ? 1.989 1.536 -13.588 1.00 90.56 105 LEU A CA 1
ATOM 911 C C . LEU A 1 105 ? 3.464 1.631 -13.996 1.00 90.56 105 LEU A C 1
ATOM 913 O O . LEU A 1 105 ? 4.302 1.972 -13.168 1.00 90.56 105 LEU A O 1
ATOM 917 N N . LEU A 1 106 ? 3.789 1.405 -15.271 1.00 91.88 106 LEU A N 1
ATOM 918 C CA . LEU A 1 106 ? 5.161 1.546 -15.770 1.00 91.88 106 LEU A CA 1
ATOM 919 C C . LEU A 1 106 ? 5.689 2.976 -15.606 1.00 91.88 106 LEU A C 1
ATOM 921 O O . LEU A 1 106 ? 6.834 3.153 -15.201 1.00 91.88 106 LEU A O 1
ATOM 925 N N . TRP A 1 107 ? 4.853 3.988 -15.843 1.00 94.06 107 TRP A N 1
ATOM 926 C CA . TRP A 1 107 ? 5.212 5.386 -15.601 1.00 94.06 107 TRP A CA 1
ATOM 927 C C . TRP A 1 107 ? 5.485 5.676 -14.119 1.00 94.06 107 TRP A C 1
ATOM 929 O O . TRP A 1 107 ? 6.437 6.388 -13.801 1.00 94.06 107 TRP A O 1
ATOM 939 N N . MET A 1 108 ? 4.716 5.092 -13.193 1.00 92.75 108 MET A N 1
ATOM 940 C CA . MET A 1 108 ? 4.999 5.216 -11.755 1.00 92.75 108 MET A CA 1
ATOM 941 C C . MET A 1 108 ? 6.370 4.636 -11.379 1.00 92.75 108 MET A C 1
ATOM 943 O O . MET A 1 108 ? 6.995 5.108 -10.428 1.00 92.75 108 MET A O 1
ATOM 947 N N . TYR A 1 109 ? 6.833 3.625 -12.119 1.00 92.94 109 TYR A N 1
ATOM 948 C CA . TYR A 1 109 ? 8.144 3.002 -11.950 1.00 92.94 109 TYR A CA 1
ATOM 949 C C . TYR A 1 109 ? 9.242 3.594 -12.857 1.00 92.94 109 TYR A C 1
ATOM 951 O O . TYR A 1 109 ? 10.356 3.064 -12.883 1.00 92.94 109 TYR A O 1
ATOM 959 N N . ASP A 1 110 ? 8.994 4.718 -13.535 1.00 93.81 110 ASP A N 1
ATOM 960 C CA . ASP A 1 110 ? 10.037 5.448 -14.257 1.00 93.81 110 ASP A CA 1
ATOM 961 C C . ASP A 1 110 ? 10.948 6.205 -13.278 1.00 93.81 110 ASP A C 1
ATOM 963 O O . ASP A 1 110 ? 10.599 7.256 -12.733 1.00 93.81 110 ASP A O 1
ATOM 967 N N . VAL A 1 111 ? 12.153 5.672 -13.075 1.00 93.62 111 VAL A N 1
ATOM 968 C CA . VAL A 1 111 ? 13.165 6.208 -12.148 1.00 93.62 111 VAL A CA 1
ATOM 969 C C . VAL A 1 111 ? 13.646 7.619 -12.500 1.00 93.62 111 VAL A C 1
ATOM 971 O O . VAL A 1 111 ? 14.140 8.335 -11.618 1.00 93.62 111 VAL A O 1
ATOM 974 N N . ASN A 1 112 ? 13.487 8.024 -13.764 1.00 94.06 112 ASN A N 1
ATOM 975 C CA . ASN A 1 112 ? 13.857 9.347 -14.263 1.00 94.06 112 ASN A CA 1
ATOM 976 C C . ASN A 1 112 ? 12.729 10.373 -14.092 1.00 94.06 112 ASN A C 1
ATOM 978 O O . ASN A 1 112 ? 12.958 11.569 -14.274 1.00 94.06 112 ASN A O 1
ATOM 982 N N . SER A 1 113 ? 11.524 9.934 -13.718 1.00 91.75 113 SER A N 1
ATOM 983 C CA . SER A 1 113 ? 10.384 10.821 -13.526 1.00 91.75 113 SER A CA 1
ATOM 984 C C . SER A 1 113 ? 10.649 11.821 -12.391 1.00 91.75 113 SER A C 1
ATOM 986 O O . SER A 1 113 ? 11.018 11.421 -11.278 1.00 91.75 113 SER A O 1
ATOM 988 N N . PRO A 1 114 ? 10.394 13.128 -12.598 1.00 92.75 114 PRO A N 1
ATOM 989 C CA . PRO A 1 114 ? 10.511 14.125 -11.534 1.00 92.75 114 PRO A CA 1
ATOM 990 C C . PRO A 1 114 ? 9.488 13.890 -10.410 1.00 92.75 114 PRO A C 1
ATOM 992 O O . PRO A 1 114 ? 9.691 14.333 -9.280 1.00 92.75 114 PRO A O 1
ATOM 995 N N . TYR A 1 115 ? 8.412 13.148 -10.693 1.00 93.69 115 TYR A N 1
ATOM 996 C CA . TYR A 1 115 ? 7.365 12.813 -9.730 1.00 93.69 115 TYR A CA 1
ATOM 997 C C . TYR A 1 115 ? 7.711 11.617 -8.841 1.00 93.69 115 TYR A C 1
ATOM 999 O O . TYR A 1 115 ? 6.985 11.368 -7.882 1.00 93.69 115 TYR A O 1
ATOM 1007 N N . TRP A 1 116 ? 8.815 10.905 -9.103 1.00 95.00 116 TRP A N 1
ATOM 1008 C CA . TRP A 1 116 ? 9.205 9.702 -8.362 1.00 95.00 116 TRP A CA 1
ATOM 1009 C C . TRP A 1 116 ? 9.157 9.911 -6.844 1.00 95.00 116 TRP A C 1
ATOM 1011 O O . TRP A 1 116 ? 8.424 9.226 -6.131 1.00 95.00 116 TRP A O 1
ATOM 1021 N N . ASN A 1 117 ? 9.902 10.903 -6.345 1.00 94.38 117 ASN A N 1
ATOM 1022 C CA . ASN A 1 117 ? 9.977 11.169 -4.909 1.00 94.38 117 ASN A CA 1
ATOM 1023 C C . ASN A 1 117 ? 8.603 11.521 -4.337 1.00 94.38 117 ASN A C 1
ATOM 1025 O O . ASN A 1 117 ? 8.264 11.043 -3.262 1.00 94.38 117 ASN A O 1
ATOM 1029 N N . LEU A 1 118 ? 7.813 12.325 -5.057 1.00 94.75 118 LEU A N 1
ATOM 1030 C CA . LEU A 1 118 ? 6.483 12.731 -4.614 1.00 94.75 118 LEU A CA 1
ATOM 1031 C C . LEU A 1 118 ? 5.560 11.516 -4.468 1.00 94.75 118 LEU A C 1
ATOM 1033 O O . LEU A 1 118 ? 4.969 11.327 -3.409 1.00 94.75 118 LEU A O 1
ATOM 1037 N N . ILE A 1 119 ? 5.493 10.666 -5.494 1.00 94.00 119 ILE A N 1
ATOM 1038 C CA . ILE A 1 119 ? 4.639 9.473 -5.525 1.00 94.00 119 ILE A CA 1
ATOM 1039 C C . ILE A 1 119 ? 4.997 8.533 -4.371 1.00 94.00 119 ILE A C 1
ATOM 1041 O O . ILE A 1 119 ? 4.143 8.201 -3.543 1.00 94.00 119 ILE A O 1
ATOM 1045 N N . TRP A 1 120 ? 6.262 8.114 -4.282 1.00 95.12 120 TRP A N 1
ATOM 1046 C CA . TRP A 1 120 ? 6.672 7.124 -3.286 1.00 95.12 120 TRP A CA 1
ATOM 1047 C C . TRP A 1 120 ? 6.619 7.684 -1.865 1.00 95.12 120 TRP A C 1
ATOM 1049 O O . TRP A 1 120 ? 6.193 6.975 -0.953 1.00 95.12 120 TRP A O 1
ATOM 1059 N N . PHE A 1 121 ? 6.943 8.964 -1.667 1.00 95.69 121 PHE A N 1
ATOM 1060 C CA . PHE A 1 121 ? 6.803 9.619 -0.368 1.00 95.69 121 PHE A CA 1
ATOM 1061 C C . PHE A 1 121 ? 5.340 9.713 0.078 1.00 95.69 121 PHE A C 1
ATOM 1063 O O . PHE A 1 121 ? 5.042 9.397 1.230 1.00 95.69 121 PHE A O 1
ATOM 1070 N N . SER A 1 122 ? 4.405 10.051 -0.818 1.00 95.19 122 SER A N 1
ATOM 1071 C CA . SER A 1 122 ? 2.969 10.043 -0.507 1.00 95.19 122 SER A CA 1
ATOM 1072 C C . SER A 1 122 ? 2.489 8.666 -0.043 1.00 95.19 122 SER A C 1
ATOM 1074 O O . SER A 1 122 ? 1.741 8.578 0.933 1.00 95.19 122 SER A O 1
ATOM 1076 N N . PHE A 1 123 ? 2.957 7.581 -0.668 1.00 94.19 123 PHE A N 1
ATOM 1077 C CA . PHE A 1 123 ? 2.631 6.232 -0.203 1.00 94.19 123 PHE A CA 1
ATOM 1078 C C . PHE A 1 123 ? 3.269 5.887 1.146 1.00 94.19 123 PHE A C 1
ATOM 1080 O O . PHE A 1 123 ? 2.622 5.231 1.960 1.00 94.19 123 PHE A O 1
ATOM 1087 N N . VAL A 1 124 ? 4.502 6.326 1.412 1.00 96.31 124 VAL A N 1
ATOM 1088 C CA . VAL A 1 124 ? 5.147 6.142 2.723 1.00 96.31 124 VAL A CA 1
ATOM 1089 C C . VAL A 1 124 ? 4.358 6.869 3.814 1.00 96.31 124 VAL A C 1
ATOM 1091 O O . VAL A 1 124 ? 4.081 6.278 4.858 1.00 96.31 124 VAL A O 1
ATOM 1094 N N . LEU A 1 125 ? 3.922 8.108 3.563 1.00 96.56 125 LEU A N 1
ATOM 1095 C CA . LEU A 1 125 ? 3.081 8.866 4.493 1.00 96.56 125 LEU A CA 1
ATOM 1096 C C . LEU A 1 125 ? 1.736 8.179 4.747 1.00 96.56 125 LEU A C 1
ATOM 1098 O O . LEU A 1 125 ? 1.332 8.033 5.902 1.00 96.56 125 LEU A O 1
ATOM 1102 N N . LEU A 1 126 ? 1.068 7.710 3.688 1.00 94.62 126 LEU A N 1
ATOM 1103 C CA . LEU A 1 126 ? -0.162 6.926 3.805 1.00 94.62 126 LEU A CA 1
ATOM 1104 C C . LEU A 1 126 ? 0.069 5.664 4.648 1.00 94.62 126 LEU A C 1
ATOM 1106 O O . LEU A 1 126 ? -0.720 5.363 5.542 1.00 94.62 126 LEU A O 1
ATOM 1110 N N . GLY A 1 127 ? 1.173 4.955 4.403 1.00 94.75 127 GLY A N 1
ATOM 1111 C CA . GLY A 1 127 ? 1.565 3.772 5.162 1.00 94.75 127 GLY A CA 1
ATOM 1112 C C . GLY A 1 127 ? 1.779 4.058 6.639 1.00 94.75 127 GLY A C 1
ATOM 1113 O O . GLY A 1 127 ? 1.245 3.341 7.483 1.00 94.75 127 GLY A O 1
ATOM 1114 N N . GLY A 1 128 ? 2.486 5.142 6.958 1.00 96.62 128 GLY A N 1
ATOM 1115 C CA . GLY A 1 128 ? 2.680 5.605 8.329 1.00 96.62 128 GLY A CA 1
ATOM 1116 C C . GLY A 1 128 ? 1.359 5.946 9.019 1.00 96.62 128 GLY A C 1
ATOM 1117 O O . GLY A 1 128 ? 1.104 5.475 10.126 1.00 96.62 128 GLY A O 1
ATOM 1118 N N . PHE A 1 129 ? 0.479 6.695 8.348 1.00 95.81 129 PHE A N 1
ATOM 1119 C CA . PHE A 1 129 ? -0.846 7.035 8.872 1.00 95.81 129 PHE A CA 1
ATOM 1120 C C . PHE A 1 129 ? -1.675 5.784 9.190 1.00 95.81 129 PHE A C 1
ATOM 1122 O O . PHE A 1 129 ? -2.215 5.647 10.291 1.00 95.81 129 PHE A O 1
ATOM 1129 N N . VAL A 1 130 ? -1.739 4.845 8.245 1.00 94.56 130 VAL A N 1
ATOM 1130 C CA . VAL A 1 130 ? -2.500 3.602 8.392 1.00 94.56 130 VAL A CA 1
ATOM 1131 C C . VAL A 1 130 ? -1.896 2.701 9.478 1.00 94.56 130 VAL A C 1
ATOM 1133 O O . VAL A 1 130 ? -2.631 2.131 10.284 1.00 94.56 130 VAL A O 1
ATOM 1136 N N . PHE A 1 131 ? -0.570 2.629 9.576 1.00 96.44 131 PHE A N 1
ATOM 1137 C CA . PHE A 1 131 ? 0.120 1.877 10.621 1.00 96.44 131 PHE A CA 1
ATOM 1138 C C . PHE A 1 131 ? -0.196 2.414 12.026 1.00 96.44 131 PHE A C 1
ATOM 1140 O O . PHE A 1 131 ? -0.594 1.654 12.914 1.00 96.44 131 PHE A O 1
ATOM 1147 N N . VAL A 1 132 ? -0.085 3.733 12.220 1.00 96.75 132 VAL A N 1
ATOM 1148 C CA . VAL A 1 132 ? -0.405 4.394 13.496 1.00 96.75 132 VAL A CA 1
ATOM 1149 C C . VAL A 1 132 ? -1.876 4.197 13.857 1.00 96.75 132 VAL A C 1
ATOM 1151 O O . VAL A 1 132 ? -2.194 3.918 15.016 1.00 96.75 132 VAL A O 1
ATOM 1154 N N . LEU A 1 133 ? -2.778 4.280 12.874 1.00 95.19 133 LEU A N 1
ATOM 1155 C CA . LEU A 1 133 ? -4.189 3.958 13.066 1.00 95.19 133 LEU A CA 1
ATOM 1156 C C . LEU A 1 133 ? -4.372 2.514 13.559 1.00 95.19 133 LEU A C 1
ATOM 1158 O O . LEU A 1 133 ? -5.104 2.296 14.522 1.00 95.19 133 LEU A O 1
ATOM 1162 N N . GLY A 1 134 ? -3.679 1.541 12.967 1.00 95.00 134 GLY A N 1
ATOM 1163 C CA . GLY A 1 134 ? -3.719 0.146 13.405 1.00 95.00 134 GLY A CA 1
ATOM 1164 C C . GLY A 1 134 ? -3.281 -0.041 14.861 1.00 95.00 134 GLY A C 1
ATOM 1165 O O . GLY A 1 134 ? -3.995 -0.675 15.640 1.00 95.00 134 GLY A O 1
ATOM 1166 N N . ILE A 1 135 ? -2.177 0.589 15.275 1.00 95.69 135 ILE A N 1
ATOM 1167 C CA . ILE A 1 135 ? -1.726 0.580 16.680 1.00 95.69 135 ILE A CA 1
ATOM 1168 C C . ILE A 1 135 ? -2.779 1.213 17.596 1.00 95.69 135 ILE A C 1
ATOM 1170 O O . ILE A 1 135 ? -3.126 0.645 18.635 1.00 95.69 135 ILE A O 1
ATOM 1174 N N . LYS A 1 136 ? -3.328 2.370 17.210 1.00 94.50 136 LYS A N 1
ATOM 1175 C CA . LYS A 1 136 ? -4.364 3.064 17.983 1.00 94.50 136 LYS A CA 1
ATOM 1176 C C . LYS A 1 136 ? -5.591 2.176 18.195 1.00 94.50 136 LYS A C 1
ATOM 1178 O O . LYS A 1 136 ? -6.090 2.098 19.317 1.00 94.50 136 LYS A O 1
ATOM 1183 N N . LEU A 1 137 ? -6.052 1.481 17.156 1.00 93.00 137 LEU A N 1
ATOM 1184 C CA . LEU A 1 137 ? -7.189 0.559 17.238 1.00 93.00 137 LEU A CA 1
ATOM 1185 C C . LEU A 1 137 ? -6.878 -0.662 18.110 1.00 93.00 137 LEU A C 1
ATOM 1187 O O . LEU A 1 137 ? -7.745 -1.118 18.855 1.00 93.00 137 LEU A O 1
ATOM 1191 N N . LEU A 1 138 ? -5.640 -1.163 18.073 1.00 93.69 138 LEU A N 1
ATOM 1192 C CA . LEU A 1 138 ? -5.206 -2.266 18.929 1.00 93.69 138 LEU A CA 1
ATOM 1193 C C . LEU A 1 138 ? -5.262 -1.877 20.412 1.00 93.69 138 LEU A C 1
ATOM 1195 O O . LEU A 1 138 ? -5.737 -2.662 21.231 1.00 93.69 138 LEU A O 1
ATOM 1199 N N . ILE A 1 139 ? -4.817 -0.664 20.753 1.00 92.44 139 ILE A N 1
ATOM 1200 C CA . ILE A 1 139 ? -4.879 -0.125 22.119 1.00 92.44 139 ILE A CA 1
ATOM 1201 C C . ILE A 1 139 ? -6.333 0.106 22.543 1.00 92.44 139 ILE A C 1
ATOM 1203 O O . ILE A 1 139 ? -6.711 -0.286 23.642 1.00 92.44 139 ILE A O 1
ATOM 1207 N N . GLN A 1 140 ? -7.155 0.707 21.677 1.00 89.56 140 GLN A N 1
ATOM 1208 C CA . GLN A 1 140 ? -8.571 0.970 21.960 1.00 89.56 140 GLN A CA 1
ATOM 1209 C C . GLN A 1 140 ? -9.382 -0.302 22.195 1.00 89.56 140 GLN A C 1
ATOM 1211 O O . GLN A 1 140 ? -10.311 -0.270 22.982 1.00 89.56 140 GLN A O 1
ATOM 1216 N N . ARG A 1 141 ? -9.036 -1.410 21.533 1.00 87.50 141 ARG A N 1
ATOM 1217 C CA . ARG A 1 141 ? -9.707 -2.701 21.727 1.00 87.50 141 ARG A CA 1
ATOM 1218 C C . ARG A 1 141 ? -9.323 -3.393 23.042 1.00 87.50 141 ARG A C 1
ATOM 1220 O O . ARG A 1 141 ? -10.079 -4.232 23.519 1.00 87.50 141 ARG A O 1
ATOM 1227 N N . LYS A 1 142 ? -8.121 -3.128 23.565 1.00 82.00 142 LYS A N 1
ATOM 1228 C CA . LYS A 1 142 ? -7.634 -3.713 24.827 1.00 82.00 142 LYS A CA 1
ATOM 1229 C C . LYS A 1 142 ? -8.167 -2.991 26.068 1.00 82.00 142 LYS A C 1
ATOM 1231 O O . LYS A 1 142 ? -8.074 -3.558 27.151 1.00 82.00 142 LYS A O 1
ATOM 1236 N N . LYS A 1 143 ? -8.630 -1.751 25.905 1.00 66.94 143 LYS A N 1
ATOM 1237 C CA . LYS A 1 143 ? -9.321 -0.976 26.938 1.00 66.94 143 LYS A CA 1
ATOM 1238 C C . LYS A 1 143 ? -10.804 -1.313 26.929 1.00 66.94 143 LYS A C 1
ATOM 1240 O O . LYS A 1 143 ? -11.379 -1.303 28.032 1.00 66.94 143 LYS A O 1
#

Sequence (143 aa):
MEKKIVAWEPWFFIFFGLFHLHRIWGLFDRTAYARFWIGISENKGLFYFILMGTLAFLCVLGVVTFCRNIHNNYWWRWIYLFGGIYVLFDLYAIAVGLEFWNKFLLWMYDVNSPYWNLIWFSFVLLGGFVFVLGIKLLIQRKK

Organism: NCBI:txid1796628

Radius of gyration: 16.53 Å; chains: 1; bounding box: 43×32×48 Å

pLDDT: mean 90.63, std 5.97, range [51.94, 96.75]

Foldseek 3Di:
DDDADDPCQLVLLQVVLVVLQVLVVCVVDLPVVLCVVVVCLVVVDPVNCVVLVVLLVSLVVLVVVCVVCVVPDDPVSVCSVVVSVVSVVLSVCSVVVPPVSVVVVVVCSPSPDPCVCVVSVVSNVVSVVSNVVSVVSVVVNVD

Secondary structure (DSSP, 8-state):
------TTHHHHHHHHHHHHHTTHHHHH-HHHHHHHHHHHHHH--HHHHHHHHHHHHHHHHHHHHHHHTGGG--GGGHHHHHHHHHHHHHHHHHHHT-HHHHHHHHHHT-TT-TTHHHHHHHHHHHHHHHHHHHHHHHHHHH-